Protein AF-A0A853GNN5-F1 (afdb_monomer_lite)

Structure (mmCIF, N/CA/C/O backbone):
data_AF-A0A853GNN5-F1
#
_entry.id   AF-A0A853GNN5-F1
#
loop_
_atom_site.group_PDB
_atom_site.id
_atom_site.type_symbol
_atom_site.label_atom_id
_atom_site.label_alt_id
_atom_site.label_comp_id
_atom_site.label_asym_id
_atom_site.label_entity_id
_atom_site.label_seq_id
_atom_site.pdbx_PDB_ins_code
_atom_site.Cartn_x
_atom_site.Cartn_y
_atom_site.Cartn_z
_atom_site.occupancy
_atom_site.B_iso_or_equiv
_atom_site.auth_seq_id
_atom_site.auth_comp_id
_atom_site.auth_asym_id
_atom_site.auth_atom_id
_atom_site.pdbx_PDB_model_num
ATOM 1 N N . MET A 1 1 ? 13.024 10.086 -3.148 1.00 72.94 1 MET A N 1
ATOM 2 C CA . MET A 1 1 ? 12.719 10.143 -1.707 1.00 72.94 1 MET A CA 1
ATOM 3 C C . MET A 1 1 ? 13.368 8.974 -0.977 1.00 72.94 1 MET A C 1
ATOM 5 O O . MET A 1 1 ? 13.334 7.851 -1.480 1.00 72.94 1 MET A O 1
ATOM 9 N N . THR A 1 2 ? 13.977 9.226 0.180 1.00 87.44 2 THR A N 1
ATOM 10 C CA . THR A 1 2 ? 14.537 8.198 1.074 1.00 87.44 2 THR A CA 1
ATOM 11 C C . THR A 1 2 ? 13.431 7.478 1.861 1.00 87.44 2 THR A C 1
ATOM 13 O O . THR A 1 2 ? 12.290 7.931 1.927 1.00 87.44 2 THR A O 1
ATOM 16 N N . HIS A 1 3 ? 13.729 6.325 2.477 1.00 84.69 3 HIS A N 1
ATOM 17 C CA . HIS A 1 3 ? 12.740 5.607 3.302 1.00 84.69 3 HIS A CA 1
ATOM 18 C C . HIS A 1 3 ? 12.253 6.434 4.508 1.00 84.69 3 HIS A C 1
ATOM 20 O O . HIS A 1 3 ? 11.103 6.296 4.920 1.00 84.69 3 HIS A O 1
ATOM 26 N N . ALA A 1 4 ? 1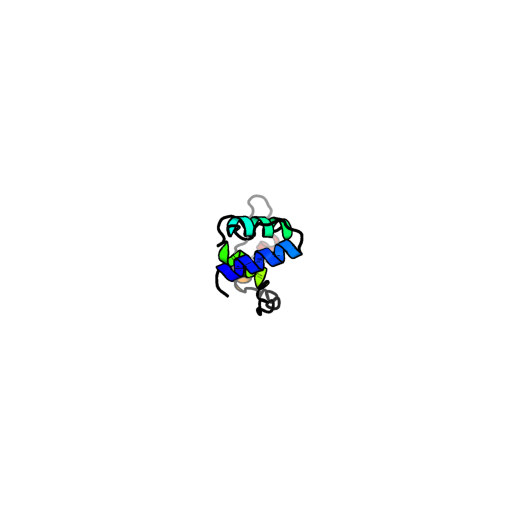3.106 7.292 5.075 1.00 87.50 4 ALA A N 1
ATOM 27 C CA . ALA A 1 4 ? 12.705 8.201 6.146 1.00 87.50 4 ALA A CA 1
ATOM 28 C C . ALA A 1 4 ? 11.675 9.223 5.644 1.00 87.50 4 ALA A C 1
ATOM 30 O O . ALA A 1 4 ? 10.582 9.290 6.197 1.00 87.50 4 ALA A O 1
ATOM 31 N N . GLU A 1 5 ? 11.961 9.884 4.520 1.00 89.56 5 GLU A N 1
ATOM 32 C CA . GLU A 1 5 ? 11.055 10.859 3.900 1.00 89.56 5 GLU A CA 1
ATOM 33 C C . GLU A 1 5 ? 9.683 10.264 3.554 1.00 89.56 5 GLU A C 1
ATOM 35 O O . GLU A 1 5 ? 8.659 10.904 3.778 1.00 89.56 5 GLU A O 1
ATOM 40 N N . TYR A 1 6 ? 9.631 9.022 3.054 1.00 89.81 6 TYR A N 1
ATOM 41 C CA . TYR A 1 6 ? 8.353 8.352 2.773 1.00 89.81 6 TYR A CA 1
ATOM 42 C C . TYR A 1 6 ? 7.519 8.103 4.032 1.00 89.81 6 TYR A C 1
ATOM 44 O O . TYR A 1 6 ? 6.294 8.208 3.983 1.00 89.81 6 TYR A O 1
ATOM 52 N N . ARG A 1 7 ? 8.155 7.776 5.164 1.00 91.00 7 ARG A N 1
ATOM 53 C CA . ARG A 1 7 ? 7.433 7.593 6.430 1.00 91.00 7 ARG A CA 1
ATOM 54 C C . ARG A 1 7 ? 6.863 8.913 6.923 1.00 91.00 7 ARG A C 1
ATOM 56 O O . ARG A 1 7 ? 5.683 8.957 7.257 1.00 91.00 7 ARG A O 1
ATOM 63 N N . ASP A 1 8 ? 7.659 9.974 6.902 1.00 90.88 8 ASP A N 1
ATOM 64 C CA . ASP A 1 8 ? 7.220 11.293 7.359 1.00 90.88 8 ASP A CA 1
ATOM 65 C C . ASP A 1 8 ? 6.076 11.829 6.487 1.00 90.88 8 ASP A C 1
ATOM 67 O O . ASP A 1 8 ? 5.058 12.295 7.006 1.00 90.88 8 ASP A O 1
ATOM 71 N N . ALA A 1 9 ? 6.176 11.655 5.165 1.00 90.31 9 ALA A N 1
ATOM 72 C CA . ALA A 1 9 ? 5.113 12.003 4.226 1.00 90.31 9 ALA A CA 1
ATOM 73 C C . ALA A 1 9 ? 3.828 11.189 4.462 1.00 90.31 9 ALA A C 1
ATOM 75 O O . ALA A 1 9 ? 2.726 11.744 4.449 1.00 90.31 9 ALA A O 1
ATOM 76 N N . ALA A 1 10 ? 3.944 9.883 4.723 1.00 90.44 10 ALA A N 1
ATOM 77 C CA . ALA A 1 10 ? 2.792 9.042 5.036 1.00 90.44 10 ALA A CA 1
ATOM 78 C C . ALA A 1 10 ? 2.124 9.450 6.355 1.00 90.44 10 ALA A C 1
ATOM 80 O O . ALA A 1 10 ? 0.899 9.527 6.423 1.00 90.44 10 ALA A O 1
ATOM 81 N N . ILE A 1 11 ? 2.910 9.771 7.387 1.00 92.12 11 ILE A N 1
ATOM 82 C CA . ILE A 1 11 ? 2.398 10.266 8.671 1.00 92.12 11 ILE A CA 1
ATOM 83 C C . ILE A 1 11 ? 1.653 11.590 8.476 1.00 92.12 11 ILE A C 1
ATOM 85 O O . ILE A 1 11 ? 0.556 11.750 9.012 1.00 92.12 11 ILE A O 1
ATOM 89 N N . ALA A 1 12 ? 2.203 12.518 7.690 1.00 91.25 12 ALA A N 1
ATOM 90 C CA . ALA A 1 12 ? 1.546 13.785 7.381 1.00 91.25 12 ALA A CA 1
ATOM 91 C C . ALA A 1 12 ? 0.195 13.572 6.674 1.00 91.25 12 ALA A C 1
ATOM 93 O O . ALA A 1 12 ? -0.812 14.141 7.098 1.00 91.25 12 ALA A O 1
ATOM 94 N N . LYS A 1 13 ? 0.142 12.689 5.665 1.00 91.88 13 LYS A N 1
ATOM 95 C CA . LYS A 1 13 ? -1.107 12.321 4.974 1.00 91.88 13 LYS A CA 1
ATOM 96 C C . LYS A 1 13 ? -2.135 11.685 5.912 1.00 91.88 13 LYS A C 1
ATOM 98 O O . LYS A 1 13 ? -3.307 12.043 5.870 1.00 91.88 13 LYS A O 1
ATOM 103 N N . LEU A 1 14 ? -1.705 10.771 6.781 1.00 91.44 14 LEU A N 1
ATOM 104 C CA . LEU A 1 14 ? -2.591 10.115 7.746 1.00 91.44 14 LEU A CA 1
ATOM 105 C C . LEU A 1 14 ? -3.149 11.115 8.769 1.00 91.44 14 LEU A C 1
ATOM 107 O O . LEU A 1 14 ? -4.338 11.067 9.076 1.00 91.44 14 LEU A O 1
ATOM 111 N N . ARG A 1 15 ? -2.335 12.066 9.242 1.00 92.12 15 ARG A N 1
ATOM 112 C CA . ARG A 1 15 ? -2.794 13.148 10.129 1.00 92.12 15 ARG A CA 1
ATOM 113 C C . ARG A 1 15 ? -3.779 14.087 9.443 1.00 92.12 15 ARG A C 1
ATOM 115 O O . ARG A 1 15 ? -4.774 14.450 10.061 1.00 92.12 15 ARG A O 1
ATOM 122 N N . ALA A 1 16 ? -3.537 14.437 8.179 1.00 89.31 16 ALA A N 1
ATOM 123 C CA . ALA A 1 16 ? -4.477 15.228 7.385 1.00 89.31 16 ALA A CA 1
ATOM 124 C C . ALA A 1 16 ? -5.832 14.514 7.215 1.00 89.31 16 ALA A C 1
ATOM 126 O O . ALA A 1 16 ? -6.871 15.162 7.201 1.00 89.31 16 ALA A O 1
ATOM 127 N N . ALA A 1 17 ? -5.826 13.178 7.171 1.00 87.81 17 ALA A N 1
ATOM 128 C CA . ALA A 1 17 ? -7.028 12.347 7.162 1.00 87.81 17 ALA A CA 1
ATOM 129 C C . ALA A 1 17 ? -7.660 12.122 8.557 1.00 87.81 17 ALA A C 1
ATOM 131 O O . ALA A 1 17 ? -8.605 11.349 8.684 1.00 87.81 17 ALA A O 1
ATOM 132 N N . GLY A 1 18 ? -7.144 12.763 9.613 1.00 88.94 18 GLY A N 1
ATOM 133 C CA . GLY A 1 18 ? -7.679 12.684 10.979 1.00 88.94 18 GLY A CA 1
ATOM 134 C C . GLY A 1 18 ? -7.103 11.560 11.850 1.00 88.94 18 GLY A C 1
ATOM 135 O O . GLY A 1 18 ? -7.522 11.396 12.997 1.00 88.94 18 GLY A O 1
ATOM 136 N N . MET A 1 19 ? -6.120 10.797 11.363 1.00 88.50 19 MET A N 1
ATOM 137 C CA . MET A 1 19 ? -5.509 9.702 12.124 1.00 88.50 19 MET A CA 1
ATOM 138 C C . MET A 1 19 ? -4.414 10.214 13.070 1.00 88.50 19 MET A C 1
ATOM 140 O O . MET A 1 19 ? -3.475 10.904 12.668 1.00 88.50 19 MET A O 1
ATOM 144 N N . LYS A 1 20 ? -4.482 9.819 14.346 1.00 89.00 20 LYS A N 1
ATOM 145 C CA . LYS A 1 20 ? -3.467 10.163 15.357 1.00 89.00 20 LYS A CA 1
ATOM 146 C C . LYS A 1 20 ? -2.297 9.175 15.309 1.00 89.00 20 LYS A C 1
ATOM 148 O O . LYS A 1 20 ? -2.375 8.089 15.875 1.00 89.00 20 LYS A O 1
ATOM 153 N N . ILE A 1 21 ? -1.205 9.566 14.650 1.00 89.56 21 ILE A N 1
ATOM 154 C CA . ILE A 1 21 ? 0.055 8.803 14.585 1.00 89.56 21 ILE A CA 1
ATOM 155 C C . ILE A 1 21 ? 1.229 9.638 15.099 1.00 89.56 21 ILE A C 1
ATOM 157 O O . ILE A 1 21 ? 1.325 10.836 14.816 1.00 89.56 21 ILE A O 1
ATOM 161 N N . ALA A 1 22 ? 2.142 8.999 15.835 1.00 88.12 22 ALA A N 1
ATOM 162 C CA . ALA A 1 22 ? 3.372 9.612 16.325 1.00 88.12 22 ALA A CA 1
ATOM 163 C C . ALA A 1 22 ? 4.415 9.777 15.204 1.00 88.12 22 ALA A C 1
ATOM 165 O O . ALA A 1 22 ? 4.531 8.940 14.315 1.00 88.12 22 ALA A O 1
ATOM 166 N N . THR A 1 23 ? 5.214 10.844 15.271 1.00 83.56 23 THR A N 1
ATOM 167 C CA . THR A 1 23 ? 6.180 11.222 14.218 1.00 83.56 23 THR A CA 1
ATOM 168 C C . THR A 1 23 ? 7.303 10.184 14.023 1.00 83.56 23 THR A C 1
ATOM 170 O O . THR A 1 23 ? 7.930 10.154 12.979 1.00 83.56 23 THR A O 1
ATOM 173 N N . GLY A 1 24 ? 7.528 9.288 14.993 1.00 83.62 24 GLY A N 1
ATOM 174 C CA . GLY A 1 24 ? 8.541 8.221 14.932 1.00 83.62 24 GLY A CA 1
ATOM 175 C C . GLY A 1 24 ? 7.980 6.808 14.746 1.00 83.62 24 GLY A C 1
ATOM 176 O O . GLY A 1 24 ? 8.673 5.829 15.031 1.00 83.62 24 GLY A O 1
ATOM 177 N N . SER A 1 25 ? 6.715 6.667 14.346 1.00 86.00 25 SER A N 1
ATOM 178 C CA . S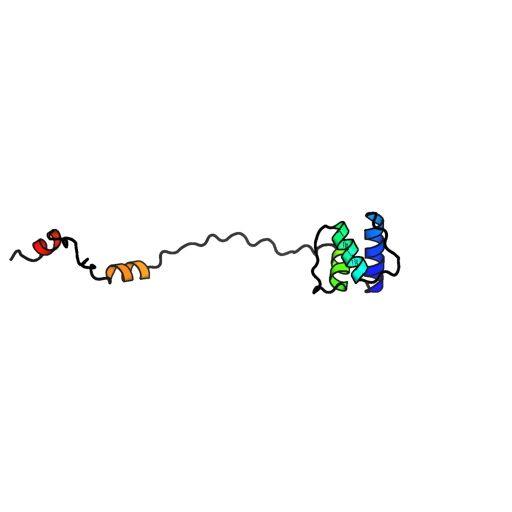ER A 1 25 ? 6.081 5.353 14.230 1.00 86.00 25 SER A CA 1
ATOM 179 C C . SER A 1 25 ? 6.801 4.440 13.227 1.00 86.00 25 SER A C 1
ATOM 181 O O . SER A 1 25 ? 7.237 4.848 12.150 1.00 86.00 25 SER A O 1
ATOM 183 N N . ARG A 1 26 ? 6.925 3.157 13.589 1.00 89.31 26 ARG A N 1
ATOM 184 C CA . ARG A 1 26 ? 7.488 2.119 12.711 1.00 89.31 26 ARG A CA 1
ATOM 185 C C . ARG A 1 26 ? 6.579 1.897 11.501 1.00 89.31 26 ARG A C 1
ATOM 187 O O . ARG A 1 26 ? 5.363 2.034 11.615 1.00 89.31 26 ARG A O 1
ATOM 194 N N . SER A 1 27 ? 7.152 1.448 10.382 1.00 86.81 27 SER A N 1
ATOM 195 C CA . SER A 1 27 ? 6.411 1.208 9.133 1.00 86.81 27 SER A CA 1
ATOM 196 C C . SER A 1 27 ? 5.217 0.263 9.317 1.00 86.81 27 SER A C 1
ATOM 198 O O . SER A 1 27 ? 4.176 0.500 8.724 1.00 86.81 27 SER A O 1
ATOM 200 N N . ALA A 1 28 ? 5.314 -0.734 10.205 1.00 87.12 28 ALA A N 1
ATOM 201 C CA . ALA A 1 28 ? 4.193 -1.622 10.533 1.00 87.12 28 ALA A CA 1
ATOM 202 C C . ALA A 1 28 ? 2.977 -0.865 11.105 1.00 87.12 28 ALA A C 1
ATOM 204 O O . ALA A 1 28 ? 1.857 -1.072 10.658 1.00 87.12 28 ALA A O 1
ATOM 205 N N . ALA A 1 29 ? 3.195 0.068 12.038 1.00 88.50 29 ALA A N 1
ATOM 206 C CA . ALA A 1 29 ? 2.116 0.868 12.622 1.00 88.50 29 ALA A CA 1
ATOM 207 C C . ALA A 1 29 ? 1.494 1.834 11.598 1.00 88.50 29 ALA A C 1
ATOM 209 O O . ALA A 1 29 ? 0.291 2.089 11.638 1.00 88.50 29 ALA A O 1
ATOM 210 N N . ILE A 1 30 ? 2.308 2.349 10.670 1.00 89.75 30 ILE A N 1
ATOM 211 C CA . ILE A 1 30 ? 1.837 3.180 9.556 1.00 89.75 30 ILE A CA 1
ATOM 212 C C . ILE A 1 30 ? 0.946 2.346 8.626 1.00 89.75 30 ILE A C 1
ATOM 214 O O . ILE A 1 30 ? -0.145 2.795 8.294 1.00 89.75 30 ILE A O 1
ATOM 218 N N . VAL A 1 31 ? 1.352 1.120 8.269 1.00 89.56 31 VAL A N 1
ATOM 219 C CA . VAL A 1 31 ? 0.535 0.202 7.454 1.00 89.56 31 VAL A CA 1
ATOM 220 C C . VAL A 1 31 ? -0.796 -0.097 8.137 1.00 89.56 31 VAL A C 1
ATOM 222 O O . VAL A 1 31 ? -1.829 0.119 7.517 1.00 89.56 31 VAL A O 1
ATOM 225 N N . THR A 1 32 ? -0.811 -0.453 9.424 1.00 88.88 32 THR A N 1
ATOM 226 C CA . THR A 1 32 ? -2.073 -0.686 10.151 1.00 88.88 32 THR A CA 1
ATOM 227 C C . THR A 1 32 ? -2.994 0.539 10.139 1.00 88.88 32 THR A C 1
ATOM 229 O O . THR A 1 32 ? -4.216 0.414 10.079 1.00 88.88 32 THR A O 1
ATOM 232 N N . ALA A 1 33 ? -2.442 1.752 10.191 1.00 89.38 33 ALA A N 1
ATOM 233 C CA . ALA A 1 33 ? -3.253 2.959 10.090 1.00 89.38 33 ALA A CA 1
ATOM 234 C C . ALA A 1 33 ? -3.763 3.223 8.665 1.00 89.38 33 ALA A C 1
ATOM 236 O O . ALA A 1 33 ? -4.889 3.691 8.509 1.00 89.38 33 ALA A O 1
ATOM 237 N N . ILE A 1 34 ? -2.974 2.893 7.640 1.00 88.81 34 ILE A N 1
ATOM 238 C CA . ILE A 1 34 ? -3.411 2.923 6.238 1.00 88.81 34 ILE A CA 1
ATOM 239 C C . ILE A 1 34 ? -4.553 1.922 6.022 1.00 88.81 34 ILE A C 1
ATOM 241 O O . ILE A 1 34 ? -5.544 2.268 5.382 1.00 88.81 34 ILE A O 1
ATOM 245 N N . GLU A 1 35 ? -4.462 0.713 6.578 1.00 89.19 35 GLU A N 1
ATOM 246 C CA . GLU A 1 35 ? -5.527 -0.299 6.516 1.00 89.19 35 GLU A CA 1
ATOM 247 C C . GLU A 1 35 ? -6.817 0.219 7.157 1.00 89.19 35 GLU A C 1
ATOM 249 O O . GLU A 1 35 ? -7.875 0.160 6.538 1.00 89.19 35 GLU A O 1
ATOM 254 N N . LYS A 1 36 ? -6.723 0.830 8.346 1.00 88.38 36 LYS A N 1
ATOM 255 C CA . LYS A 1 36 ? -7.873 1.461 9.017 1.00 88.38 36 LYS A CA 1
ATOM 256 C C . LYS A 1 36 ? -8.497 2.590 8.201 1.00 88.38 36 LYS A C 1
ATOM 258 O O . LYS A 1 36 ? -9.715 2.713 8.184 1.00 88.38 36 LYS A O 1
ATOM 263 N N . LEU A 1 37 ? -7.679 3.414 7.544 1.00 88.12 37 LEU A N 1
ATOM 264 C CA . LEU A 1 37 ? -8.171 4.530 6.736 1.00 88.12 37 LEU A CA 1
ATOM 265 C C . LEU A 1 37 ? -8.816 4.056 5.424 1.00 88.12 37 LEU A C 1
ATOM 267 O O . LEU A 1 37 ? -9.794 4.639 4.972 1.00 88.12 37 LEU A O 1
ATOM 271 N N . THR A 1 38 ? -8.254 3.023 4.793 1.00 84.25 38 THR A N 1
ATOM 272 C CA . THR A 1 38 ? -8.670 2.567 3.454 1.00 84.25 38 THR A CA 1
ATOM 273 C C . THR A 1 38 ? -9.652 1.397 3.470 1.00 84.25 38 THR A C 1
ATOM 275 O O . THR A 1 38 ? -10.238 1.095 2.433 1.00 84.25 38 THR A O 1
ATOM 278 N N . GLY A 1 39 ? -9.814 0.717 4.608 1.00 83.75 39 GLY A N 1
ATOM 279 C CA . GLY A 1 39 ? -10.610 -0.507 4.738 1.00 83.75 39 GLY A CA 1
ATOM 280 C C . GLY A 1 39 ? -10.047 -1.700 3.957 1.00 83.75 39 GLY A C 1
ATOM 281 O O . GLY A 1 39 ? -10.747 -2.690 3.764 1.00 83.75 39 GLY A O 1
ATOM 282 N N . ARG A 1 40 ? -8.807 -1.609 3.458 1.00 82.31 40 ARG A N 1
ATOM 283 C CA . ARG A 1 40 ? -8.138 -2.676 2.706 1.00 82.31 40 ARG A CA 1
ATOM 284 C C . ARG A 1 40 ? -7.130 -3.368 3.600 1.00 82.31 40 ARG A C 1
ATOM 286 O O . ARG A 1 40 ? -6.240 -2.705 4.114 1.00 82.31 40 ARG A O 1
ATOM 293 N N . GLU A 1 41 ? -7.232 -4.685 3.719 1.00 82.06 41 GLU A N 1
ATOM 294 C CA . GLU A 1 41 ? -6.227 -5.492 4.408 1.00 82.06 41 GLU A CA 1
ATOM 295 C C . GLU A 1 41 ? -5.054 -5.782 3.468 1.00 82.06 41 GLU A C 1
ATOM 297 O O . GLU A 1 41 ? -5.198 -6.404 2.410 1.00 82.06 41 GLU A O 1
ATOM 302 N N . TYR A 1 42 ? -3.865 -5.330 3.853 1.00 72.81 42 TYR A N 1
ATOM 303 C CA . TYR A 1 42 ? -2.624 -5.635 3.164 1.00 72.81 42 TYR A CA 1
ATOM 304 C C . TYR A 1 42 ? -1.926 -6.737 3.957 1.00 72.81 42 TYR A C 1
ATOM 306 O O . TYR A 1 42 ? -1.074 -6.476 4.794 1.00 72.81 42 TYR A O 1
ATOM 314 N N . GLY A 1 43 ? -2.313 -7.990 3.696 1.00 70.38 43 GLY A N 1
ATOM 315 C CA . GLY A 1 43 ? -1.867 -9.148 4.478 1.00 70.38 43 GLY A CA 1
ATOM 316 C C . GLY A 1 43 ? -0.359 -9.195 4.791 1.00 70.38 43 GLY A C 1
ATOM 317 O O . GLY A 1 43 ? 0.478 -8.752 4.003 1.00 70.38 43 GLY A O 1
ATOM 318 N N . TYR A 1 44 ? -0.027 -9.825 5.926 1.00 60.09 44 TYR A N 1
ATOM 319 C CA . TYR A 1 44 ? 1.270 -9.839 6.635 1.00 60.09 44 TYR A CA 1
ATOM 320 C C . TYR A 1 44 ? 2.562 -10.093 5.827 1.00 60.09 44 TYR A C 1
ATOM 322 O O . TYR A 1 44 ? 3.651 -9.909 6.364 1.00 60.09 44 TYR A O 1
ATOM 330 N N . ARG A 1 45 ? 2.492 -10.546 4.569 1.00 59.81 45 ARG A N 1
ATOM 331 C CA . ARG A 1 45 ? 3.672 -10.899 3.752 1.00 59.81 45 ARG A CA 1
ATOM 332 C C . ARG A 1 45 ? 4.135 -9.804 2.789 1.00 59.81 45 ARG A C 1
ATOM 334 O O . ARG A 1 45 ? 5.104 -10.022 2.066 1.00 59.81 45 ARG A O 1
ATOM 341 N N . ARG A 1 46 ? 3.452 -8.659 2.720 1.00 67.75 46 ARG A N 1
ATOM 342 C CA . ARG A 1 46 ? 3.876 -7.556 1.845 1.00 67.75 46 ARG A CA 1
ATOM 343 C C . ARG A 1 46 ? 4.904 -6.672 2.539 1.00 67.75 46 ARG A C 1
ATOM 345 O O . ARG A 1 46 ? 4.766 -6.347 3.713 1.00 67.75 46 ARG A O 1
ATOM 352 N N . ASP A 1 47 ? 5.920 -6.262 1.786 1.00 84.31 47 ASP A N 1
ATOM 353 C CA . ASP A 1 47 ? 6.925 -5.314 2.257 1.00 84.31 47 ASP A CA 1
ATOM 354 C C . ASP A 1 47 ? 6.249 -4.000 2.687 1.00 84.31 47 ASP A C 1
ATOM 356 O O . ASP A 1 47 ? 5.682 -3.267 1.869 1.00 84.31 47 ASP A O 1
ATOM 360 N N . HIS A 1 48 ? 6.305 -3.704 3.988 1.00 84.94 48 HIS A N 1
ATOM 361 C CA . HIS A 1 48 ? 5.710 -2.502 4.568 1.00 84.94 48 HIS A CA 1
ATOM 362 C C . HIS A 1 48 ? 6.259 -1.222 3.931 1.00 84.94 48 HIS A C 1
ATOM 364 O O . HIS A 1 48 ? 5.533 -0.237 3.818 1.00 84.94 48 HIS A O 1
ATOM 370 N N . VAL A 1 49 ? 7.521 -1.221 3.490 1.00 85.94 49 VAL A N 1
ATOM 371 C CA . VAL A 1 49 ? 8.128 -0.056 2.835 1.00 85.94 49 VAL A CA 1
ATOM 372 C C . VAL A 1 49 ? 7.450 0.221 1.497 1.00 85.94 49 VAL A C 1
ATOM 374 O O . VAL A 1 49 ? 7.123 1.370 1.194 1.00 85.94 49 VAL A O 1
ATOM 377 N N . ALA A 1 50 ? 7.197 -0.826 0.713 1.00 85.56 50 ALA A N 1
ATOM 378 C CA . ALA A 1 50 ? 6.520 -0.714 -0.571 1.00 85.56 50 ALA A CA 1
ATOM 379 C C . ALA A 1 50 ? 5.074 -0.214 -0.416 1.00 85.56 50 ALA A C 1
ATOM 381 O O . ALA A 1 50 ? 4.625 0.610 -1.209 1.00 85.56 50 ALA A O 1
ATOM 382 N N . LEU A 1 51 ? 4.364 -0.650 0.631 1.00 85.56 51 LEU A N 1
ATOM 383 C CA . LEU A 1 51 ? 3.001 -0.190 0.923 1.00 85.56 51 LEU A CA 1
ATOM 384 C C . LEU A 1 51 ? 2.952 1.291 1.309 1.00 85.56 51 LEU A C 1
ATOM 386 O O . LEU A 1 51 ? 2.099 2.027 0.817 1.00 85.56 51 LEU A O 1
ATOM 390 N N . VAL A 1 52 ? 3.886 1.741 2.152 1.00 87.12 52 VAL A N 1
ATOM 391 C CA . VAL A 1 52 ? 4.000 3.157 2.528 1.00 87.12 52 VAL A CA 1
ATOM 392 C C . VAL A 1 52 ? 4.287 4.018 1.294 1.00 87.12 52 VAL A C 1
ATOM 394 O O . VAL A 1 52 ? 3.642 5.048 1.115 1.00 87.12 52 VAL A O 1
ATOM 397 N N . ARG A 1 53 ? 5.185 3.574 0.404 1.00 87.88 53 ARG A N 1
ATOM 398 C CA . ARG A 1 53 ? 5.456 4.258 -0.874 1.00 87.88 53 ARG A CA 1
ATOM 399 C C . ARG A 1 53 ? 4.212 4.343 -1.752 1.00 87.88 53 ARG A C 1
ATOM 401 O O . ARG A 1 53 ? 3.844 5.434 -2.160 1.00 87.88 53 ARG A O 1
ATOM 408 N N . LEU A 1 54 ? 3.512 3.225 -1.956 1.00 85.94 54 LEU A N 1
ATOM 409 C CA . LEU A 1 54 ? 2.281 3.178 -2.753 1.00 85.94 54 LEU A CA 1
ATOM 410 C C . LEU A 1 54 ? 1.205 4.140 -2.225 1.00 85.94 54 LEU A C 1
ATOM 412 O O . LEU A 1 54 ? 0.482 4.759 -2.998 1.00 85.94 54 LEU A O 1
ATOM 416 N N . PHE A 1 55 ? 1.094 4.277 -0.904 1.00 85.06 55 PHE A N 1
ATOM 417 C CA . PHE A 1 55 ? 0.148 5.202 -0.286 1.00 85.06 55 PHE A CA 1
ATOM 418 C C . PHE A 1 55 ? 0.540 6.677 -0.482 1.00 85.06 55 PHE A C 1
ATOM 420 O O . PHE A 1 55 ? -0.322 7.543 -0.655 1.00 85.06 55 PHE A O 1
ATOM 427 N N . VAL A 1 56 ? 1.840 6.983 -0.467 1.00 86.38 56 VAL A N 1
ATOM 428 C CA . VAL A 1 56 ? 2.347 8.344 -0.687 1.00 86.38 56 VAL A CA 1
ATOM 429 C C . VAL A 1 56 ? 2.291 8.728 -2.164 1.00 86.38 56 VAL A C 1
ATOM 431 O O . VAL A 1 56 ? 1.792 9.808 -2.469 1.00 86.38 56 VAL A O 1
ATOM 434 N N . ASP A 1 57 ? 2.722 7.858 -3.066 1.00 84.25 57 ASP A N 1
ATOM 435 C CA . ASP A 1 57 ? 2.805 8.161 -4.500 1.00 84.25 57 ASP A CA 1
ATOM 436 C C . ASP A 1 57 ? 1.459 7.965 -5.220 1.00 84.25 57 ASP A C 1
ATOM 438 O O . ASP A 1 57 ? 1.242 8.507 -6.301 1.00 84.25 57 ASP A O 1
ATOM 442 N N . GLY A 1 58 ? 0.524 7.242 -4.595 1.00 71.19 58 GLY A N 1
ATOM 443 C CA . GLY A 1 58 ? -0.724 6.815 -5.218 1.00 71.19 58 GLY A CA 1
ATOM 444 C C . GLY A 1 58 ? -0.532 5.552 -6.065 1.00 71.19 58 GLY A C 1
ATOM 445 O O . GLY A 1 58 ? 0.597 5.115 -6.309 1.00 71.19 58 GLY A O 1
ATOM 446 N N . PRO A 1 59 ? -1.627 4.902 -6.504 1.00 61.31 59 PRO A N 1
ATOM 447 C CA . PRO A 1 59 ? -1.512 3.788 -7.430 1.00 61.31 59 PRO A CA 1
ATOM 448 C C . PRO A 1 59 ? -0.836 4.298 -8.702 1.00 61.31 59 PRO A C 1
ATOM 450 O O . PRO A 1 59 ? -1.357 5.200 -9.353 1.00 61.31 59 PRO A O 1
ATOM 453 N N . ALA A 1 60 ? 0.321 3.728 -9.050 1.00 57.62 60 ALA A N 1
ATOM 454 C CA . ALA A 1 60 ? 0.924 3.971 -10.350 1.00 57.62 60 ALA A CA 1
ATOM 455 C C . ALA A 1 60 ? -0.147 3.672 -11.402 1.00 57.62 60 ALA A C 1
ATOM 457 O O . ALA A 1 60 ? -0.639 2.542 -11.459 1.00 57.62 60 ALA A O 1
ATOM 458 N N . GLU A 1 61 ? -0.557 4.682 -12.170 1.00 51.47 61 GLU A N 1
ATOM 459 C CA . GLU A 1 61 ? -1.531 4.503 -13.238 1.00 51.47 61 GLU A CA 1
ATOM 460 C C . GLU A 1 61 ? -1.030 3.371 -14.128 1.00 51.47 61 GLU A C 1
ATOM 462 O O . GLU A 1 61 ? -0.002 3.490 -14.807 1.00 51.47 61 GLU A O 1
ATOM 467 N N . SER A 1 62 ? -1.706 2.222 -14.080 1.00 48.97 62 SER A N 1
ATOM 468 C CA . SER A 1 62 ? -1.342 1.112 -14.937 1.00 48.97 62 SER A CA 1
ATOM 469 C C . SER A 1 62 ? -1.632 1.564 -16.362 1.00 48.97 62 SER A C 1
ATOM 471 O O . SER A 1 62 ? -2.777 1.554 -16.804 1.00 48.97 62 SER A O 1
ATOM 473 N N . LYS A 1 63 ? -0.589 1.934 -17.109 1.00 51.47 63 LYS A N 1
ATOM 474 C CA . LYS A 1 63 ? -0.675 2.255 -18.545 1.00 51.47 63 LYS A CA 1
ATOM 475 C C . LYS A 1 63 ? -1.104 1.053 -19.402 1.00 51.47 63 LYS A C 1
ATOM 477 O O . LYS A 1 63 ? -1.144 1.138 -20.627 1.00 51.47 63 LYS A O 1
ATOM 482 N N . VAL A 1 64 ? -1.407 -0.079 -18.770 1.00 55.75 64 VAL A N 1
ATOM 483 C CA . VAL A 1 64 ? -1.984 -1.257 -19.398 1.00 55.75 64 VAL A CA 1
ATOM 484 C C . VAL A 1 64 ? -3.454 -0.956 -19.670 1.00 55.75 64 VAL A C 1
ATOM 486 O O . VAL A 1 64 ? -4.306 -1.086 -18.794 1.00 55.75 64 VAL A O 1
ATOM 489 N N . LYS A 1 65 ? -3.750 -0.528 -20.901 1.00 59.84 65 LYS A N 1
ATOM 490 C CA . LYS A 1 65 ? -5.128 -0.510 -21.400 1.00 59.84 65 LYS A CA 1
ATOM 491 C C . LYS A 1 65 ? -5.720 -1.914 -21.208 1.00 59.84 65 LYS A C 1
ATOM 493 O O . LYS A 1 65 ? -5.033 -2.881 -21.550 1.00 59.84 65 LYS A O 1
ATOM 498 N N . PRO A 1 66 ? -6.952 -2.056 -20.687 1.00 61.66 66 PRO A N 1
ATOM 499 C CA . PRO A 1 66 ? -7.597 -3.360 -20.631 1.00 61.66 66 PRO A CA 1
ATOM 500 C C . PRO A 1 66 ? -7.628 -3.932 -22.049 1.00 61.66 66 PRO A C 1
ATOM 502 O O . PRO A 1 66 ? -8.069 -3.261 -22.986 1.00 61.66 66 PRO A O 1
ATOM 505 N N . ALA A 1 67 ? -7.080 -5.135 -22.225 1.00 68.69 67 ALA A N 1
ATOM 506 C CA . ALA A 1 67 ? -7.110 -5.804 -23.515 1.00 68.69 67 ALA A CA 1
ATOM 507 C C . ALA A 1 67 ? -8.575 -5.938 -23.950 1.00 68.69 67 ALA A C 1
ATOM 509 O O . ALA A 1 67 ? -9.413 -6.396 -23.171 1.00 68.69 67 ALA A O 1
ATOM 510 N N . ALA A 1 68 ? -8.889 -5.507 -25.173 1.00 71.12 68 ALA A N 1
ATOM 511 C CA . ALA A 1 68 ? -10.224 -5.681 -25.724 1.00 71.12 68 ALA A CA 1
ATOM 512 C C . ALA A 1 68 ? -10.588 -7.172 -25.677 1.00 71.12 68 ALA A C 1
ATOM 514 O O . ALA A 1 68 ? -9.795 -8.021 -26.094 1.00 71.12 68 ALA A O 1
ATOM 515 N N . PHE A 1 69 ? -11.770 -7.480 -25.145 1.00 70.62 69 PHE A N 1
ATOM 516 C CA . PHE A 1 69 ? -12.304 -8.836 -25.097 1.00 70.62 69 PHE A CA 1
ATOM 517 C C . PHE A 1 69 ? -12.298 -9.433 -26.512 1.00 70.62 69 PHE A C 1
ATOM 519 O O . PHE A 1 69 ? -13.017 -8.966 -27.394 1.00 70.62 69 PHE A O 1
ATOM 526 N N . ARG A 1 70 ? -11.461 -10.449 -26.748 1.00 68.44 70 ARG A N 1
ATOM 527 C CA . ARG A 1 70 ? -11.517 -11.253 -27.972 1.00 68.44 70 ARG A CA 1
ATOM 528 C C . ARG A 1 70 ? -12.524 -12.370 -27.741 1.00 68.44 70 ARG A C 1
ATOM 530 O O . ARG A 1 70 ? -12.270 -13.262 -26.936 1.00 68.44 70 ARG A O 1
ATOM 537 N N . ALA A 1 71 ? -13.653 -12.316 -28.442 1.00 65.88 71 ALA A N 1
ATOM 538 C CA . ALA A 1 71 ? -14.590 -13.430 -28.469 1.00 65.88 71 ALA A CA 1
ATOM 539 C C . ALA A 1 71 ? -13.859 -14.687 -28.974 1.00 65.88 71 ALA A C 1
ATOM 541 O O . ALA A 1 71 ? -13.166 -14.636 -29.992 1.00 65.88 71 ALA A O 1
ATOM 542 N N . MET A 1 72 ? -13.982 -15.807 -28.254 1.00 67.31 72 MET A N 1
ATOM 543 C CA . MET A 1 72 ? -13.512 -17.100 -28.750 1.00 67.31 72 MET A CA 1
ATOM 544 C C . MET A 1 72 ? -14.340 -17.467 -29.982 1.00 67.31 72 MET A C 1
ATOM 546 O O . MET A 1 72 ? -15.488 -17.886 -29.851 1.00 67.31 72 MET A O 1
ATOM 550 N N . CYS A 1 73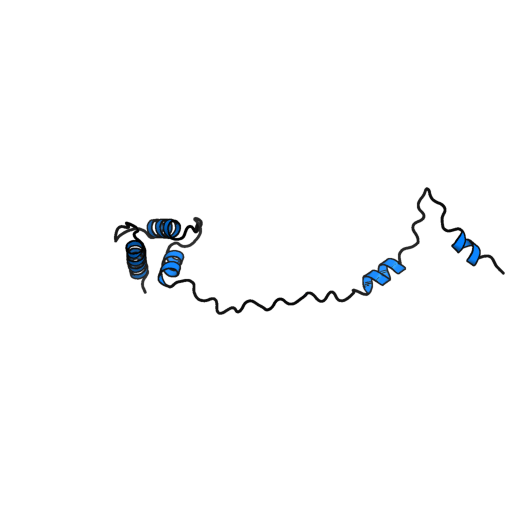 ? -13.765 -17.329 -31.176 1.00 65.00 73 CYS A N 1
ATOM 551 C CA . CYS A 1 73 ? -14.311 -17.976 -32.360 1.00 65.00 73 CYS A CA 1
ATOM 552 C C . CYS A 1 73 ? -14.147 -19.489 -32.165 1.00 65.00 73 CYS A C 1
ATOM 554 O O . CYS A 1 73 ? -13.040 -20.016 -32.265 1.00 65.00 73 CYS A O 1
ATOM 556 N N . GLN A 1 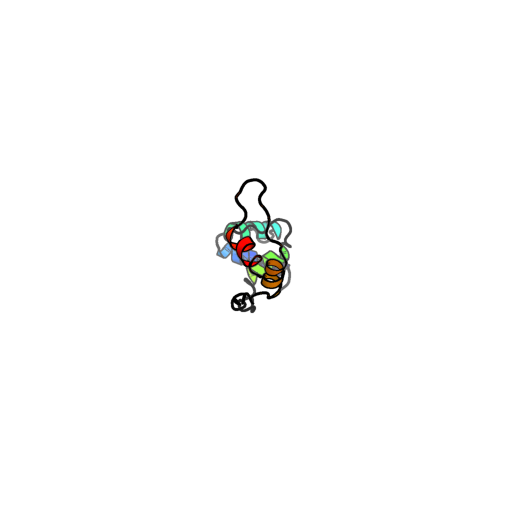74 ? -15.231 -20.185 -31.817 1.00 63.09 74 GLN A N 1
ATOM 557 C CA .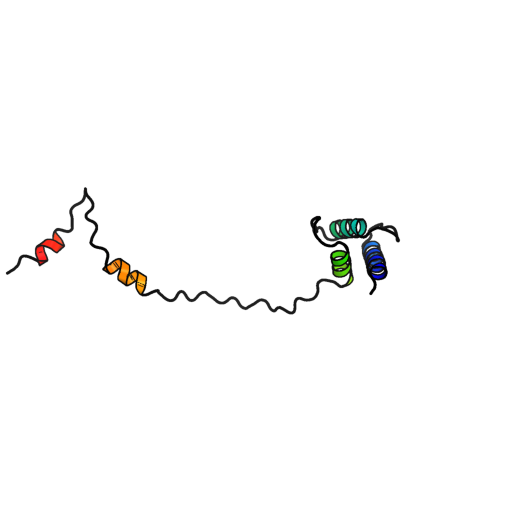 GLN A 1 74 ? -15.260 -21.643 -31.865 1.00 63.09 74 GLN A CA 1
ATOM 558 C C . GLN A 1 74 ? -15.279 -22.055 -33.336 1.00 63.09 74 GLN A C 1
ATOM 560 O O . GLN A 1 74 ? -16.336 -22.131 -33.956 1.00 63.09 74 GLN A O 1
ATOM 565 N N . GLU A 1 75 ? -14.106 -22.286 -33.917 1.00 64.44 75 GLU A N 1
ATOM 566 C CA . GLU A 1 75 ? -14.034 -22.970 -35.204 1.00 64.44 75 GLU A CA 1
ATOM 567 C C . GLU A 1 75 ? -14.547 -24.411 -35.017 1.00 64.44 75 GLU A C 1
ATOM 569 O O . GLU A 1 75 ? -14.076 -25.118 -34.113 1.00 64.44 75 GLU A O 1
ATOM 574 N N . PRO A 1 76 ? -15.527 -24.868 -35.818 1.00 59.44 76 PRO A N 1
ATOM 575 C CA . PRO A 1 76 ? -16.024 -26.232 -35.728 1.00 59.44 76 PRO A CA 1
ATOM 576 C C . PRO A 1 76 ? -14.883 -27.199 -36.057 1.00 59.44 76 PRO A C 1
ATOM 578 O O . PRO A 1 76 ? -14.351 -27.207 -37.164 1.00 59.44 76 PRO A O 1
ATOM 581 N N . ARG A 1 77 ? -14.476 -28.013 -35.075 1.00 62.03 77 ARG A N 1
ATOM 582 C CA . ARG A 1 77 ? -13.397 -28.990 -35.259 1.00 62.03 77 ARG A CA 1
ATOM 583 C C . ARG A 1 77 ? -13.897 -30.140 -36.149 1.00 62.03 77 ARG A C 1
ATOM 585 O O . ARG A 1 77 ? -14.760 -30.891 -35.691 1.00 62.03 77 ARG A O 1
ATOM 592 N N . PRO A 1 78 ? -13.327 -30.359 -37.350 1.00 62.28 78 PRO A N 1
ATOM 593 C CA . PRO A 1 78 ? -13.778 -31.411 -38.272 1.00 62.28 78 PRO A CA 1
ATOM 594 C C . PRO A 1 78 ? -13.661 -32.824 -37.676 1.00 62.28 78 PRO A C 1
ATOM 596 O O . PRO A 1 78 ? -14.496 -33.686 -37.936 1.00 62.28 78 PRO A O 1
ATOM 599 N N . ARG A 1 79 ? -12.700 -33.035 -36.765 1.00 61.53 79 ARG A N 1
ATOM 600 C CA . ARG A 1 79 ? -12.459 -34.330 -36.106 1.00 61.53 79 ARG A CA 1
ATOM 601 C C . ARG A 1 79 ? -13.654 -34.901 -35.336 1.00 61.53 79 ARG A C 1
ATOM 603 O O . ARG A 1 79 ? -13.740 -36.113 -35.197 1.00 61.53 79 ARG A O 1
ATOM 610 N N . LEU A 1 80 ? -14.567 -34.075 -34.818 1.00 64.62 80 LEU A N 1
ATOM 611 C CA . LEU A 1 80 ? -15.732 -34.575 -34.068 1.00 64.62 80 LEU A CA 1
ATOM 612 C C . LEU A 1 80 ? -16.762 -35.259 -34.978 1.00 64.62 80 LEU A C 1
ATOM 614 O O . LEU A 1 80 ? -17.370 -36.248 -34.577 1.00 64.62 80 LEU A O 1
ATOM 618 N N . ALA A 1 81 ? -16.925 -34.766 -36.207 1.00 64.12 81 ALA A N 1
ATOM 619 C CA . ALA A 1 81 ? -17.822 -35.376 -37.184 1.00 64.12 81 ALA A CA 1
ATOM 620 C C . ALA A 1 81 ? -17.279 -36.731 -37.668 1.00 64.12 81 ALA A C 1
ATOM 622 O O . ALA A 1 81 ? -18.033 -37.698 -37.754 1.00 64.12 81 ALA A O 1
ATOM 623 N N . GLU A 1 82 ? -15.966 -36.819 -37.899 1.00 67.12 82 GLU A N 1
ATOM 624 C CA . GLU A 1 82 ? -15.283 -38.065 -38.274 1.00 67.12 82 GLU A CA 1
ATOM 625 C C . GLU A 1 82 ? -15.396 -39.138 -37.179 1.00 67.12 82 GLU A C 1
ATOM 627 O O . GLU A 1 82 ? -15.688 -40.294 -37.478 1.00 67.12 82 GLU A O 1
ATOM 632 N N . ILE A 1 83 ? -15.234 -38.758 -35.904 1.00 66.00 83 ILE A N 1
ATOM 633 C CA . ILE A 1 83 ? -15.372 -39.686 -34.769 1.00 66.00 83 ILE A CA 1
ATOM 634 C C . ILE A 1 83 ? -16.798 -40.240 -34.683 1.00 66.00 83 ILE A C 1
ATOM 636 O O . ILE A 1 83 ? -16.965 -41.438 -34.479 1.00 66.00 83 ILE A O 1
ATOM 640 N N . ASN A 1 84 ? -17.821 -39.401 -34.869 1.00 65.31 84 ASN A N 1
ATOM 641 C CA . ASN A 1 84 ? -19.214 -39.854 -34.830 1.00 65.31 84 ASN A CA 1
ATOM 642 C C . ASN A 1 84 ? -19.568 -40.765 -36.013 1.00 65.31 84 ASN A C 1
ATOM 644 O O . ASN A 1 84 ? -20.318 -41.719 -35.833 1.00 65.31 84 ASN A O 1
ATOM 648 N N . ALA A 1 85 ? -19.015 -40.511 -37.202 1.00 65.56 85 ALA A N 1
ATOM 649 C CA . ALA A 1 85 ? -19.223 -41.368 -38.370 1.00 65.56 85 ALA A CA 1
ATOM 650 C C . ALA A 1 85 ? -18.530 -42.736 -38.235 1.00 65.56 85 ALA A C 1
ATOM 652 O O . ALA A 1 85 ? -19.004 -43.726 -38.788 1.00 65.56 85 ALA A O 1
ATOM 653 N N . ALA A 1 86 ? -17.418 -42.799 -37.498 1.00 67.94 86 ALA A N 1
ATOM 654 C CA . ALA A 1 86 ? -16.668 -44.031 -37.271 1.00 67.94 86 ALA A CA 1
ATOM 655 C C . ALA A 1 86 ? -17.241 -44.912 -36.144 1.00 67.94 86 ALA A C 1
ATOM 657 O O . ALA A 1 86 ? -16.767 -46.033 -35.954 1.00 67.94 86 ALA A O 1
ATOM 658 N N . GLN A 1 87 ? -18.235 -44.436 -35.383 1.00 68.81 87 GLN A N 1
ATOM 659 C CA . GLN A 1 87 ? -18.860 -45.244 -34.337 1.00 68.81 87 GLN A CA 1
ATOM 660 C C . GLN A 1 87 ? -19.883 -46.218 -34.945 1.00 68.81 87 GLN A C 1
ATOM 662 O O . GLN A 1 87 ? -20.846 -45.777 -35.575 1.00 68.81 87 GLN A O 1
ATOM 667 N N . PRO A 1 88 ? -19.724 -47.542 -34.755 1.00 67.00 88 PRO A N 1
ATOM 668 C CA . PRO A 1 88 ? -20.738 -48.500 -35.173 1.00 67.00 88 PRO A CA 1
ATOM 669 C C . PRO A 1 88 ? -22.030 -48.295 -34.362 1.00 67.00 88 PRO A C 1
ATOM 671 O O . PRO A 1 88 ? -21.964 -47.915 -33.188 1.00 67.00 88 PRO A O 1
ATOM 674 N N . PRO A 1 89 ? -23.212 -48.571 -34.946 1.00 66.94 89 PRO A N 1
ATOM 675 C CA . PRO A 1 89 ? -24.477 -48.422 -34.242 1.00 66.94 89 PRO A CA 1
ATOM 676 C C . PRO A 1 89 ? -24.498 -49.337 -33.015 1.00 66.94 89 PRO A C 1
ATOM 678 O O . PRO A 1 89 ? -24.406 -50.563 -33.122 1.00 66.94 89 PRO A O 1
ATOM 681 N N . MET A 1 90 ? -24.616 -48.731 -31.834 1.00 63.12 90 MET A N 1
ATOM 682 C CA . MET A 1 90 ? -24.755 -49.461 -30.580 1.00 63.12 90 MET A CA 1
ATOM 683 C C . MET A 1 90 ? -26.057 -50.265 -30.607 1.00 63.12 90 MET A C 1
ATOM 685 O O . MET A 1 90 ? -27.149 -49.698 -30.569 1.00 63.12 90 MET A O 1
ATOM 689 N N . ARG A 1 91 ? -25.956 -51.597 -30.642 1.00 57.69 91 ARG A N 1
ATOM 690 C CA . ARG A 1 91 ? -27.097 -52.467 -30.342 1.00 57.69 91 ARG A CA 1
ATOM 691 C C . ARG A 1 91 ? -27.346 -52.401 -28.839 1.00 57.69 91 ARG A C 1
ATOM 693 O O . ARG A 1 91 ? -26.539 -52.899 -28.059 1.00 57.69 91 ARG A O 1
ATOM 700 N N . THR A 1 92 ? -28.439 -51.772 -28.423 1.00 57.22 92 THR A N 1
ATOM 701 C CA . THR A 1 92 ? -28.886 -51.864 -27.033 1.00 57.22 92 THR A CA 1
ATOM 702 C C . THR A 1 92 ? -29.412 -53.287 -26.779 1.00 57.22 92 THR A C 1
ATOM 704 O O . THR A 1 92 ? -30.093 -53.851 -27.636 1.00 57.22 92 THR A O 1
ATOM 707 N N . PRO A 1 93 ? -29.105 -53.910 -25.627 1.00 56.16 93 PRO A N 1
ATOM 708 C CA . PRO A 1 93 ? -29.459 -55.310 -25.374 1.00 56.16 93 PRO A CA 1
ATOM 709 C C . PRO A 1 93 ? -30.967 -55.559 -25.180 1.00 56.16 93 PRO A C 1
ATOM 711 O O . PRO A 1 93 ? -31.378 -56.713 -25.136 1.00 56.16 93 PRO A O 1
ATOM 714 N N . CYS A 1 94 ? -31.802 -54.513 -25.109 1.00 57.09 94 CYS A N 1
ATOM 715 C CA . CYS A 1 94 ? -33.240 -54.625 -24.832 1.00 57.09 94 CYS A CA 1
ATOM 716 C C . CYS A 1 94 ? -34.112 -53.666 -25.671 1.00 57.09 94 CYS A C 1
ATOM 718 O O . CYS A 1 94 ? -34.999 -53.013 -25.126 1.00 57.09 94 CYS A O 1
ATOM 720 N N . GLY A 1 95 ? -33.887 -53.535 -26.981 1.00 48.88 95 GLY A N 1
ATOM 721 C CA . GLY A 1 95 ? -34.775 -52.715 -27.813 1.00 48.88 95 GLY A CA 1
ATOM 722 C C . GLY A 1 95 ? -34.569 -52.938 -29.302 1.00 48.88 95 GLY A C 1
ATOM 723 O O . GLY A 1 95 ? -33.489 -52.667 -29.810 1.00 48.88 95 GLY A O 1
ATOM 724 N N . THR A 1 96 ? -35.610 -53.453 -29.962 1.00 52.78 96 THR A N 1
ATOM 725 C CA . THR A 1 96 ? -35.842 -53.513 -31.419 1.00 52.78 96 THR A CA 1
ATOM 726 C C . THR A 1 96 ? -34.839 -52.697 -32.238 1.00 52.78 96 THR A C 1
ATOM 728 O O . THR A 1 96 ? -35.030 -51.501 -32.466 1.00 52.78 96 THR A O 1
ATOM 731 N N . GLY A 1 97 ? -33.753 -53.342 -32.674 1.00 47.94 97 GLY A N 1
ATOM 732 C CA . GLY A 1 97 ? -32.857 -52.756 -33.665 1.00 47.94 97 GLY A CA 1
ATOM 733 C C . GLY A 1 97 ? -33.658 -52.453 -34.927 1.00 47.94 97 GLY A C 1
ATOM 734 O O . GLY A 1 97 ? -34.504 -53.258 -35.302 1.00 47.94 97 GLY A O 1
ATOM 735 N N . ASN A 1 98 ? -33.418 -51.290 -35.536 1.00 57.19 98 ASN A N 1
ATOM 736 C CA . ASN A 1 98 ? 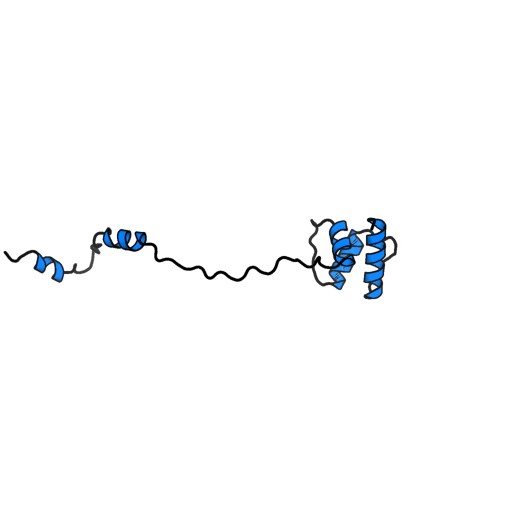-34.098 -50.797 -36.736 1.00 57.19 98 ASN A CA 1
ATOM 737 C C . ASN A 1 98 ? -34.245 -51.883 -37.824 1.00 57.19 98 ASN A C 1
ATOM 739 O O . ASN A 1 98 ? -33.414 -51.996 -38.723 1.00 57.19 98 ASN A O 1
ATOM 743 N N . GLU A 1 99 ? -35.344 -52.643 -37.806 1.00 53.59 99 GLU A N 1
ATOM 744 C CA . GLU A 1 99 ? -35.674 -53.626 -38.852 1.00 53.59 99 GLU A CA 1
ATOM 745 C C . GLU A 1 99 ? -35.787 -52.954 -40.229 1.00 53.59 99 GLU A C 1
ATOM 747 O O . GLU A 1 99 ? -35.505 -53.557 -41.264 1.00 53.59 99 GLU A O 1
ATOM 752 N N . ARG A 1 100 ? -36.094 -51.650 -40.227 1.00 53.38 100 ARG A N 1
ATOM 753 C CA . ARG A 1 100 ? -36.132 -50.773 -41.402 1.00 53.38 100 ARG A CA 1
ATOM 754 C C . ARG A 1 100 ? -34.804 -50.659 -42.163 1.00 53.38 100 ARG A C 1
ATOM 756 O O . ARG A 1 100 ? -34.822 -50.231 -43.316 1.00 53.38 100 ARG A O 1
ATOM 763 N N . GLU A 1 101 ? -33.670 -50.998 -41.549 1.00 55.75 101 GLU A N 1
ATOM 764 C CA . GLU A 1 101 ? -32.357 -50.988 -42.214 1.00 55.75 101 GLU A CA 1
ATOM 765 C C . GLU A 1 101 ? -31.931 -52.372 -42.721 1.00 55.75 101 GLU A C 1
ATOM 767 O O . GLU A 1 101 ? -31.236 -52.456 -43.731 1.00 55.75 101 GLU A O 1
ATOM 772 N N . LEU A 1 102 ? -32.420 -53.459 -42.114 1.00 51.06 102 LEU A N 1
ATOM 773 C CA . LEU A 1 102 ? -32.165 -54.827 -42.587 1.00 51.06 102 LEU A CA 1
ATOM 774 C C . LEU A 1 102 ? -32.921 -55.144 -43.887 1.00 51.06 102 LEU A C 1
ATOM 776 O O . LEU A 1 102 ? -32.426 -55.902 -44.720 1.00 51.06 102 LEU A O 1
ATOM 780 N N . SER A 1 103 ? -34.079 -54.517 -44.119 1.00 49.56 103 SER A N 1
ATOM 781 C CA . SER A 1 103 ? -34.860 -54.713 -45.348 1.00 49.56 103 SER A CA 1
ATOM 782 C C . SER A 1 103 ? -34.231 -54.086 -46.599 1.00 49.56 103 SER A C 1
ATOM 784 O O . SER A 1 103 ? -34.667 -54.380 -47.708 1.00 49.56 103 SER A O 1
ATOM 786 N N . LYS A 1 104 ? -33.215 -53.222 -46.458 1.00 55.69 104 LYS A N 1
ATOM 787 C CA . LYS A 1 104 ? -32.519 -52.599 -47.601 1.00 55.69 104 LYS A CA 1
ATOM 788 C C . LYS A 1 104 ? -31.401 -53.470 -48.185 1.00 55.69 104 LYS A C 1
ATOM 790 O O . LYS A 1 104 ? -30.865 -53.123 -49.230 1.00 55.69 104 LYS A O 1
ATOM 795 N N . GLY A 1 105 ? -31.064 -54.586 -47.535 1.00 55.62 105 GLY A N 1
ATOM 796 C CA . GLY A 1 105 ? -30.027 -55.524 -47.981 1.00 55.62 105 GLY A CA 1
ATOM 797 C C . GLY A 1 105 ? -30.552 -56.838 -48.566 1.00 55.62 105 GLY A C 1
ATOM 798 O O . GLY A 1 105 ? -29.748 -57.723 -48.840 1.00 55.62 105 GLY A O 1
ATOM 799 N N . LEU A 1 106 ? -31.871 -56.998 -48.734 1.00 51.56 106 LEU A N 1
ATOM 800 C CA . LEU A 1 106 ? -32.467 -58.248 -49.214 1.00 51.56 106 LEU A CA 1
ATOM 801 C C . LEU A 1 106 ? -33.491 -58.019 -50.337 1.00 51.56 106 LEU A C 1
ATOM 803 O O . LEU A 1 106 ? -34.634 -58.456 -50.258 1.00 51.56 106 LEU A O 1
ATOM 807 N N . VAL A 1 107 ? -33.071 -57.344 -51.406 1.00 41.75 107 VAL A N 1
ATOM 808 C CA . VAL A 1 107 ? -33.675 -57.514 -52.733 1.00 41.75 107 VAL A CA 1
ATOM 809 C C . VAL A 1 107 ? -32.534 -57.753 -53.718 1.00 41.75 107 VAL A C 1
ATOM 811 O O . VAL A 1 107 ? -31.541 -57.030 -53.703 1.00 41.75 107 VAL A O 1
ATOM 814 N N . ARG A 1 108 ? -32.692 -58.851 -54.460 1.00 44.66 108 ARG A N 1
ATOM 815 C CA . ARG A 1 108 ? -31.827 -59.398 -55.511 1.00 44.66 108 ARG A CA 1
ATOM 816 C C . ARG A 1 108 ? -31.428 -58.385 -56.575 1.00 44.66 108 ARG A C 1
ATOM 818 O O . ARG A 1 108 ? -32.284 -57.538 -56.908 1.00 44.66 108 ARG A O 1
#

Radius of gyration: 34.73 Å; chains: 1; bounding box: 51×75×72 Å

Foldseek 3Di:
DDLLVLLQLLCVVLVVVVDDDDNPDDLVVSLVSVCVSVVDDPDPPDDSSVVSVCSRVPPPPPPPDPPPDDPPPPDPDPVVVVVVVPDDDDDDPPDDDPVVVVVVPPDD

pLDDT: mean 73.34, std 14.77, range [41.75, 92.12]

Secondary structure (DSSP, 8-state):
--HHHHHHHHHHHHHHTT----TT--HHHHHHHHHHHH-----TTS-HHHHHHHHHH-------PPPP---------THHHHHHHTSPP---TTS---HHHHGGG---

Sequence (108 aa):
MTHAEYRDAAIAKLRAAGMKIATGSRSAAIVTAIEKLTGREYGYRRDHVALVRLFVDGPAESKVKPAAFRAMCQEPRPRLAEINAAQPPMRTPCGTGNERELSKGLVR